Protein AF-A0A925WNQ6-F1 (afdb_monomer)

Radius of gyration: 20.93 Å; Cα contacts (8 Å, |Δi|>4): 30; chains: 1; bounding box: 55×25×46 Å

Mean predicted aligned error: 7.71 Å

Structure (mmCIF, N/CA/C/O backbone):
data_AF-A0A925WNQ6-F1
#
_entry.id   AF-A0A925WNQ6-F1
#
loop_
_atom_site.group_PDB
_atom_site.id
_atom_site.type_symbol
_atom_site.label_atom_id
_atom_site.label_alt_id
_atom_site.label_comp_id
_atom_site.label_asym_id
_atom_site.label_entity_id
_atom_site.label_seq_id
_atom_site.pdbx_PDB_ins_code
_atom_site.Cartn_x
_atom_site.Cartn_y
_atom_site.Cartn_z
_atom_site.occupancy
_atom_site.B_iso_or_equiv
_atom_site.auth_seq_id
_atom_site.auth_comp_id
_atom_site.auth_asym_id
_atom_site.auth_atom_id
_atom_site.pdbx_PDB_model_num
ATOM 1 N N . MET A 1 1 ? -32.657 0.2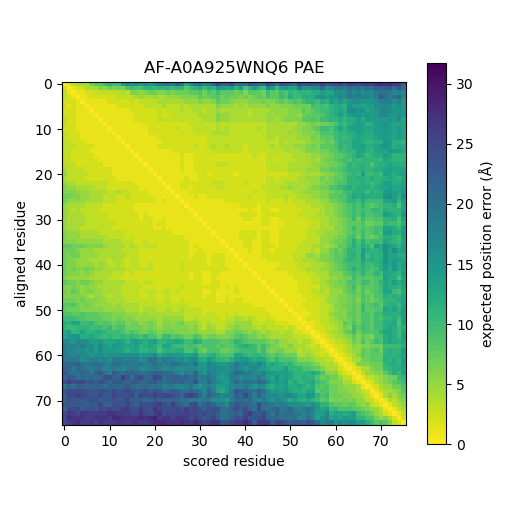62 3.875 1.00 74.88 1 MET A N 1
ATOM 2 C CA . MET A 1 1 ? -31.917 1.232 4.724 1.00 74.88 1 MET A CA 1
ATOM 3 C C . MET A 1 1 ? -30.990 0.574 5.745 1.00 74.88 1 MET A C 1
ATOM 5 O O . MET A 1 1 ? -29.792 0.764 5.617 1.00 74.88 1 MET A O 1
ATOM 9 N N . LYS A 1 2 ? -31.473 -0.239 6.700 1.00 87.62 2 LYS A N 1
ATOM 10 C CA . LYS A 1 2 ? -30.626 -0.827 7.769 1.00 87.62 2 LYS A CA 1
ATOM 11 C C . LYS A 1 2 ? -29.382 -1.595 7.272 1.00 87.62 2 LYS A C 1
ATOM 13 O O . LYS A 1 2 ? -28.315 -1.441 7.845 1.00 87.62 2 LYS A O 1
ATOM 18 N N . ARG A 1 3 ? -29.495 -2.358 6.173 1.00 91.75 3 ARG A N 1
ATOM 19 C CA . ARG A 1 3 ? -28.362 -3.090 5.563 1.00 91.75 3 ARG A CA 1
ATOM 20 C C . ARG A 1 3 ? -27.249 -2.167 5.054 1.00 91.75 3 ARG A C 1
ATOM 22 O O . ARG A 1 3 ? -26.082 -2.464 5.256 1.00 91.75 3 ARG A O 1
ATOM 29 N N . TYR A 1 4 ? -27.608 -1.038 4.446 1.00 95.44 4 TYR A N 1
ATOM 30 C CA . TYR A 1 4 ? -26.635 -0.056 3.960 1.00 95.44 4 TYR A CA 1
ATOM 31 C C . TYR A 1 4 ? -25.948 0.678 5.111 1.00 95.44 4 TYR A C 1
ATOM 33 O O . TYR A 1 4 ? -24.751 0.914 5.042 1.00 95.44 4 TYR A O 1
ATOM 41 N N . LEU A 1 5 ? -26.678 0.972 6.191 1.00 96.88 5 LEU A N 1
ATOM 42 C CA . LEU A 1 5 ? -26.089 1.546 7.404 1.00 96.88 5 LEU A CA 1
ATOM 43 C C . LEU A 1 5 ? -25.116 0.572 8.080 1.00 96.88 5 LEU A C 1
ATOM 45 O O . LEU A 1 5 ? -24.046 0.985 8.508 1.00 96.88 5 LEU A O 1
ATOM 49 N N . ALA A 1 6 ? -25.456 -0.719 8.129 1.00 96.44 6 ALA A N 1
ATOM 50 C CA . ALA A 1 6 ? -24.551 -1.745 8.642 1.00 96.44 6 ALA A CA 1
ATOM 51 C C . ALA A 1 6 ? -23.287 -1.869 7.777 1.00 96.44 6 ALA A C 1
ATOM 53 O O . ALA A 1 6 ? -22.182 -1.872 8.309 1.00 96.44 6 ALA A O 1
ATOM 54 N N . LEU A 1 7 ? -23.440 -1.902 6.449 1.00 97.69 7 LEU A N 1
ATOM 55 C CA . LEU A 1 7 ? -22.316 -1.935 5.512 1.00 97.69 7 LEU A CA 1
ATOM 56 C C . LEU A 1 7 ? -21.419 -0.699 5.661 1.00 97.69 7 LEU A C 1
ATOM 58 O O . LEU A 1 7 ? -20.202 -0.833 5.740 1.00 97.69 7 LEU A O 1
ATOM 62 N N . LEU A 1 8 ? -22.018 0.488 5.768 1.00 97.81 8 LEU A N 1
ATOM 63 C CA . LEU A 1 8 ? -21.286 1.726 6.017 1.00 97.81 8 LEU A CA 1
ATOM 64 C C . LEU A 1 8 ? -20.513 1.657 7.340 1.00 97.81 8 LEU A C 1
ATOM 66 O O . LEU A 1 8 ? -19.336 1.998 7.372 1.00 97.81 8 LEU A O 1
ATOM 70 N N . GLY A 1 9 ? -21.144 1.162 8.407 1.00 98.12 9 GLY A N 1
ATOM 71 C CA . GLY A 1 9 ? -20.489 0.968 9.701 1.00 98.12 9 GLY A CA 1
ATOM 72 C C . GLY A 1 9 ? -19.275 0.039 9.618 1.00 98.12 9 GLY A C 1
ATOM 73 O O . GLY A 1 9 ? -18.223 0.366 10.159 1.00 98.12 9 GLY A O 1
ATOM 74 N N . VAL A 1 10 ? -19.385 -1.075 8.888 1.00 98.19 10 VAL A N 1
ATOM 75 C CA . VAL A 1 10 ? -18.265 -2.008 8.671 1.00 98.19 10 VAL A CA 1
ATOM 76 C C . VAL A 1 10 ? -17.135 -1.349 7.880 1.00 98.19 10 VAL A C 1
ATOM 78 O O . VAL A 1 10 ? -15.978 -1.474 8.271 1.00 98.19 10 VAL A O 1
ATOM 81 N N . ILE A 1 11 ? -17.450 -0.617 6.808 1.00 98.19 11 ILE A N 1
ATOM 82 C CA . ILE A 1 11 ? -16.442 0.090 6.002 1.00 98.19 11 ILE A CA 1
ATOM 83 C C . ILE A 1 11 ? -15.690 1.115 6.855 1.00 98.19 11 ILE A C 1
ATOM 85 O O . ILE A 1 11 ? -14.464 1.168 6.807 1.00 98.19 11 ILE A O 1
ATOM 89 N N . LEU A 1 12 ? -16.410 1.899 7.661 1.00 98.38 12 LEU A N 1
ATOM 90 C CA . LEU A 1 12 ? -15.802 2.893 8.545 1.00 98.38 12 LEU A CA 1
ATOM 91 C C . LEU A 1 12 ? -14.919 2.239 9.610 1.00 98.38 12 LEU A C 1
ATOM 93 O O . LEU A 1 12 ? -13.813 2.715 9.856 1.00 98.38 12 LEU A O 1
ATOM 97 N N . LEU A 1 13 ? -15.375 1.133 10.204 1.00 98.38 13 LEU A N 1
ATOM 98 C CA . LEU A 1 13 ? -14.597 0.388 11.190 1.00 98.38 13 LEU A CA 1
ATOM 99 C C . LEU A 1 13 ? -13.298 -0.157 10.582 1.00 98.38 13 LEU A C 1
ATOM 101 O O . LEU A 1 13 ? -12.225 0.051 11.142 1.00 98.38 13 LEU A O 1
ATOM 105 N N . LEU A 1 14 ? -13.380 -0.815 9.422 1.00 98.31 14 LEU A N 1
ATOM 106 C CA . LEU A 1 14 ? -12.206 -1.349 8.728 1.00 98.31 14 LEU A CA 1
ATOM 107 C C . LEU A 1 14 ? -11.254 -0.235 8.281 1.00 98.31 14 LEU A C 1
ATOM 109 O O . LEU A 1 14 ? -10.043 -0.379 8.426 1.00 98.31 14 LEU A O 1
ATOM 113 N N . GLY A 1 15 ? -11.787 0.889 7.796 1.00 97.75 15 GLY A N 1
ATOM 114 C CA . GLY A 1 15 ? -10.991 2.059 7.433 1.00 97.75 15 GLY A CA 1
ATOM 115 C C . GLY A 1 15 ? -10.243 2.655 8.626 1.00 97.75 15 GLY A C 1
ATOM 116 O O . GLY A 1 15 ? -9.064 2.976 8.505 1.00 97.75 15 GLY A O 1
ATOM 117 N N . ALA A 1 16 ? -10.889 2.745 9.792 1.00 98.12 16 ALA A N 1
ATOM 118 C CA . ALA A 1 16 ? -10.252 3.226 11.017 1.00 98.12 16 ALA A CA 1
ATOM 119 C C . ALA A 1 16 ? -9.147 2.276 11.508 1.00 98.12 16 ALA A C 1
ATOM 121 O O . ALA A 1 16 ? -8.063 2.734 11.867 1.00 98.12 16 ALA A O 1
ATOM 122 N N . LEU A 1 17 ? -9.393 0.962 11.479 1.00 98.44 17 LEU A N 1
ATOM 123 C CA . LEU A 1 17 ? -8.390 -0.045 11.841 1.00 98.44 17 LEU A CA 1
ATOM 124 C C . LEU A 1 17 ? -7.191 -0.020 10.889 1.00 98.44 17 LEU A C 1
ATOM 126 O O . LEU A 1 17 ? -6.052 -0.075 11.344 1.00 98.44 17 LEU A O 1
ATOM 130 N N . LEU A 1 18 ? -7.437 0.114 9.584 1.00 97.19 18 LEU A N 1
ATOM 131 C CA . LEU A 1 18 ? -6.376 0.240 8.590 1.00 97.19 18 LEU A CA 1
ATOM 132 C C . LEU A 1 18 ? -5.570 1.528 8.791 1.00 97.19 18 LEU A C 1
ATOM 134 O O . LEU A 1 18 ? -4.346 1.489 8.754 1.00 97.19 18 LEU A O 1
ATOM 138 N N . ALA A 1 19 ? -6.231 2.661 9.036 1.00 96.31 19 ALA A N 1
ATOM 139 C CA . ALA A 1 19 ? -5.540 3.915 9.325 1.00 96.31 19 ALA A CA 1
ATOM 140 C C . ALA A 1 19 ? -4.648 3.783 10.568 1.00 96.31 19 ALA A C 1
ATOM 142 O O . ALA A 1 19 ? -3.490 4.197 10.539 1.00 96.31 19 ALA A O 1
ATOM 143 N N . PHE A 1 20 ? -5.157 3.149 11.628 1.00 98.06 20 PHE A N 1
ATOM 144 C CA . PHE A 1 20 ? -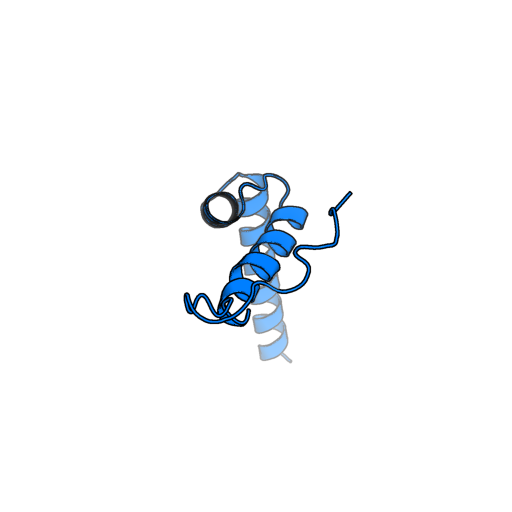4.372 2.865 12.824 1.00 98.06 20 PHE A CA 1
ATOM 145 C C . PHE A 1 20 ? -3.153 1.984 12.513 1.00 98.06 20 PHE A C 1
ATOM 147 O O . PHE A 1 20 ? -2.040 2.379 12.855 1.00 98.06 20 PHE A O 1
ATOM 154 N N . ASP A 1 21 ? -3.329 0.866 11.798 1.00 98.38 21 ASP A N 1
ATOM 155 C CA . ASP A 1 21 ? -2.228 -0.015 11.371 1.00 98.38 21 ASP A CA 1
ATOM 156 C C . ASP A 1 21 ? -1.148 0.758 10.596 1.00 98.38 21 ASP A C 1
ATOM 158 O O . ASP A 1 21 ? 0.030 0.700 10.950 1.00 98.38 21 ASP A O 1
ATOM 162 N N . LEU A 1 22 ? -1.550 1.574 9.616 1.00 96.06 22 LEU A N 1
ATOM 163 C CA . LEU A 1 22 ? -0.626 2.370 8.804 1.00 96.06 22 LEU A CA 1
ATOM 164 C C . LEU A 1 22 ? 0.139 3.416 9.627 1.00 96.06 22 LEU A C 1
ATOM 166 O O . LEU A 1 22 ? 1.325 3.631 9.382 1.00 96.06 22 LEU A O 1
ATOM 170 N N . THR A 1 23 ? -0.502 4.051 10.614 1.00 95.06 23 THR A N 1
ATOM 171 C CA . THR A 1 23 ? 0.178 5.015 11.504 1.00 95.06 23 THR A CA 1
ATOM 172 C C . THR A 1 23 ? 1.092 4.347 12.529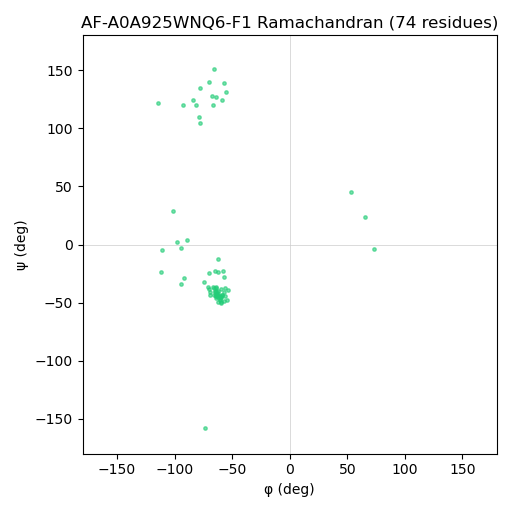 1.00 95.06 23 THR A C 1
ATOM 174 O O . THR A 1 23 ? 2.125 4.909 12.886 1.00 95.06 23 THR A O 1
ATOM 177 N N . ALA A 1 24 ? 0.739 3.143 12.981 1.00 96.88 24 ALA A N 1
ATOM 178 C CA . ALA A 1 24 ? 1.477 2.390 13.989 1.00 96.88 24 ALA A CA 1
ATOM 179 C C . ALA A 1 24 ? 2.565 1.478 13.396 1.00 96.88 24 ALA A C 1
ATOM 181 O O . ALA A 1 24 ? 3.196 0.733 14.144 1.00 96.88 24 ALA A O 1
ATOM 182 N N . ARG A 1 25 ? 2.790 1.523 12.072 1.00 97.06 25 ARG A N 1
ATOM 183 C CA . ARG A 1 25 ? 3.683 0.601 11.346 1.00 97.06 25 ARG A CA 1
ATOM 184 C C . ARG A 1 25 ? 3.337 -0.871 11.614 1.00 97.06 25 ARG A C 1
ATOM 186 O O . ARG A 1 25 ? 4.209 -1.690 11.896 1.00 97.06 25 ARG A O 1
ATOM 193 N N . GLY A 1 26 ? 2.043 -1.175 11.561 1.00 97.50 26 GLY A N 1
ATOM 194 C CA . GLY A 1 26 ? 1.485 -2.498 11.797 1.00 97.50 26 GLY A CA 1
ATOM 195 C C . GLY A 1 26 ? 1.738 -3.488 10.658 1.00 97.50 26 GLY A C 1
ATOM 196 O O . GLY A 1 26 ? 2.672 -3.355 9.863 1.00 97.50 26 GLY A O 1
ATOM 197 N N . ALA A 1 27 ? 0.906 -4.524 10.593 1.00 97.94 27 ALA A N 1
ATOM 198 C CA . ALA A 1 27 ? 1.123 -5.656 9.699 1.00 97.94 27 ALA A CA 1
ATOM 199 C C . ALA A 1 27 ? 0.944 -5.275 8.224 1.00 97.94 27 ALA A C 1
ATOM 201 O O . ALA A 1 27 ? 1.739 -5.700 7.383 1.00 97.94 27 ALA A O 1
ATOM 202 N N . VAL A 1 28 ? -0.069 -4.462 7.904 1.00 97.62 28 VAL A N 1
ATOM 203 C CA . VAL A 1 28 ? -0.311 -4.018 6.523 1.00 97.62 28 VAL A CA 1
ATOM 204 C C . VAL A 1 28 ? 0.793 -3.062 6.090 1.00 97.62 28 VAL A C 1
ATOM 206 O O . VAL A 1 28 ? 1.336 -3.219 4.995 1.00 97.62 28 VAL A O 1
ATOM 209 N N . TRP A 1 29 ? 1.180 -2.133 6.970 1.00 98.25 29 TRP A N 1
ATOM 210 C CA . TRP A 1 29 ? 2.301 -1.228 6.709 1.00 98.25 29 TRP A CA 1
ATOM 211 C C . TRP A 1 29 ? 3.600 -1.990 6.428 1.00 98.25 29 TRP A C 1
ATOM 213 O O . TRP A 1 29 ? 4.265 -1.722 5.428 1.00 98.25 29 TRP A O 1
ATOM 223 N N . TYR A 1 30 ? 3.947 -2.965 7.277 1.00 98.06 30 TYR A N 1
ATOM 224 C CA . TYR A 1 30 ? 5.176 -3.746 7.124 1.00 98.06 30 TYR A CA 1
ATOM 225 C C . TYR A 1 30 ? 5.152 -4.595 5.854 1.00 98.06 30 TYR A C 1
ATOM 227 O O . TYR A 1 30 ? 6.154 -4.680 5.144 1.00 98.06 30 TYR A O 1
ATOM 235 N N . PHE A 1 31 ? 3.999 -5.188 5.532 1.00 97.69 31 PHE A N 1
ATOM 236 C CA . PHE A 1 31 ? 3.836 -5.925 4.288 1.00 97.69 31 PHE A CA 1
ATOM 237 C C . PHE A 1 31 ? 4.075 -5.019 3.075 1.00 97.69 31 PHE A C 1
ATOM 239 O O . PHE A 1 31 ? 4.909 -5.360 2.240 1.00 97.69 31 PHE A O 1
ATOM 246 N N . PHE A 1 32 ? 3.435 -3.849 2.997 1.00 97.50 32 PHE A N 1
ATOM 247 C CA . PHE A 1 32 ? 3.641 -2.932 1.868 1.00 97.50 32 PHE A CA 1
ATOM 248 C C . PHE A 1 32 ? 5.087 -2.452 1.780 1.00 97.50 32 PHE A C 1
ATOM 250 O O . PHE A 1 32 ? 5.682 -2.525 0.707 1.00 97.50 32 PHE A O 1
ATOM 257 N N . TRP A 1 33 ? 5.686 -2.066 2.906 1.00 97.62 33 TRP A N 1
ATOM 258 C CA . TRP A 1 33 ? 7.101 -1.706 2.967 1.00 97.62 33 TRP A CA 1
ATOM 259 C C . TRP A 1 33 ? 8.012 -2.841 2.474 1.00 97.62 33 TRP A C 1
ATOM 261 O O . TRP A 1 33 ? 8.936 -2.589 1.708 1.00 97.62 33 TRP A O 1
ATOM 271 N N . SER A 1 34 ? 7.731 -4.100 2.824 1.00 97.62 34 SER A N 1
ATOM 272 C CA . SER A 1 34 ? 8.546 -5.240 2.374 1.00 97.62 34 SER A CA 1
ATOM 273 C C . SER A 1 34 ? 8.514 -5.464 0.857 1.00 97.62 34 SER A C 1
ATOM 275 O O . SER A 1 34 ? 9.428 -6.083 0.317 1.00 97.62 34 SER A O 1
ATOM 277 N N . GLN A 1 35 ? 7.470 -4.982 0.172 1.00 96.38 35 GLN A N 1
ATOM 278 C CA . GLN A 1 35 ? 7.330 -5.098 -1.282 1.00 96.38 35 GLN A CA 1
ATOM 279 C C . GLN A 1 35 ? 7.858 -3.866 -2.024 1.00 96.38 35 GLN A C 1
ATOM 281 O O . GLN A 1 35 ? 8.367 -4.000 -3.136 1.00 96.38 35 GLN A O 1
ATOM 286 N N . THR A 1 36 ? 7.714 -2.673 -1.439 1.00 96.12 36 THR A N 1
ATOM 287 C CA . THR A 1 36 ? 7.972 -1.399 -2.132 1.00 96.12 36 THR A CA 1
ATOM 288 C C . THR A 1 36 ? 9.183 -0.635 -1.603 1.00 96.12 36 THR A C 1
ATOM 290 O O . THR A 1 36 ? 9.729 0.194 -2.319 1.00 96.12 36 THR A O 1
ATOM 293 N N . GLY A 1 37 ? 9.597 -0.873 -0.356 1.00 96.69 37 GLY A N 1
ATOM 294 C CA . GLY A 1 37 ? 10.600 -0.081 0.364 1.00 96.69 37 GLY A CA 1
AT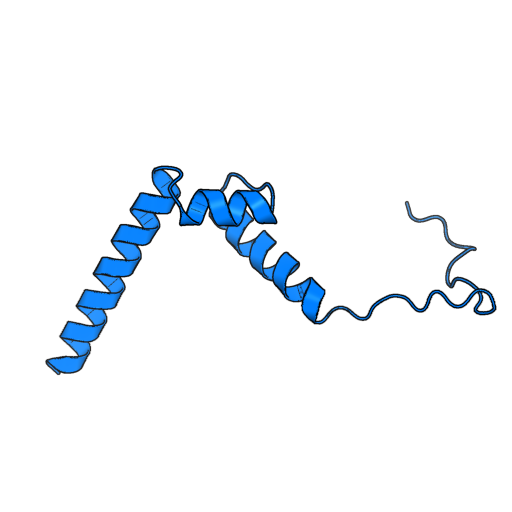OM 295 C C . GLY A 1 37 ? 10.110 1.295 0.836 1.00 96.69 37 GLY A C 1
ATOM 296 O O . GLY A 1 37 ? 10.845 1.999 1.524 1.00 96.69 37 GLY A O 1
ATOM 297 N N . GLU A 1 38 ? 8.877 1.684 0.506 1.00 97.62 38 GLU A N 1
ATOM 298 C CA . GLU A 1 38 ? 8.330 3.010 0.801 1.00 97.62 38 GLU A CA 1
ATOM 299 C C . GLU A 1 38 ? 7.898 3.127 2.268 1.00 97.62 38 GLU A C 1
ATOM 301 O O . GLU A 1 38 ? 7.208 2.252 2.795 1.00 97.62 38 GLU A O 1
ATOM 306 N N . GLU A 1 39 ? 8.248 4.230 2.937 1.00 96.50 39 GLU A N 1
ATOM 307 C CA . GLU A 1 39 ? 7.823 4.483 4.326 1.00 96.50 39 GLU A CA 1
ATOM 308 C C . GLU A 1 39 ? 6.514 5.277 4.424 1.00 96.50 39 GLU A C 1
ATOM 310 O O . GLU A 1 39 ? 5.758 5.140 5.391 1.00 96.50 39 GLU A O 1
ATOM 315 N N . VAL A 1 40 ? 6.241 6.121 3.426 1.00 96.62 40 VAL A N 1
ATOM 316 C CA . VAL A 1 40 ? 5.059 6.985 3.397 1.00 96.62 40 VAL A CA 1
ATOM 317 C C . VAL A 1 40 ? 3.870 6.184 2.852 1.00 96.62 40 VAL A C 1
ATOM 319 O O . VAL A 1 40 ? 3.950 5.713 1.717 1.00 96.62 40 VAL A O 1
ATOM 322 N N . PRO A 1 41 ? 2.732 6.074 3.569 1.00 94.62 41 PRO A N 1
ATOM 323 C CA . PRO A 1 41 ? 1.611 5.230 3.137 1.00 94.62 41 PRO A CA 1
ATOM 324 C C . PRO A 1 41 ? 1.076 5.552 1.736 1.00 94.62 41 PRO A C 1
ATOM 326 O O . PRO A 1 41 ? 0.744 4.654 0.967 1.00 94.62 41 PRO A O 1
ATOM 329 N N . LEU A 1 42 ? 1.031 6.834 1.359 1.00 95.31 42 LEU A N 1
ATOM 330 C CA . LEU A 1 42 ? 0.596 7.224 0.016 1.00 95.31 42 LEU A CA 1
ATOM 331 C C . LEU A 1 42 ? 1.573 6.743 -1.073 1.00 95.31 42 LEU A C 1
ATOM 333 O O . LEU A 1 42 ? 1.139 6.317 -2.142 1.00 95.31 42 LEU A O 1
ATOM 337 N N . ALA A 1 43 ? 2.879 6.771 -0.797 1.00 96.25 43 ALA A N 1
ATOM 338 C CA . ALA A 1 43 ? 3.897 6.247 -1.704 1.00 96.25 43 ALA A CA 1
ATOM 339 C C . ALA A 1 43 ? 3.845 4.713 -1.774 1.00 96.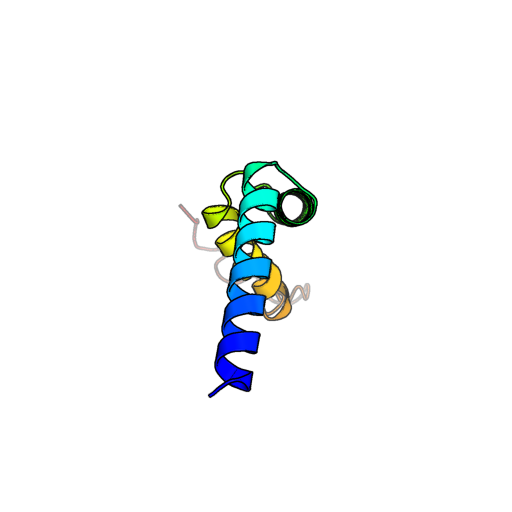25 43 ALA A C 1
ATOM 341 O O . ALA A 1 43 ? 3.913 4.156 -2.866 1.00 96.25 43 ALA A O 1
ATOM 342 N N . GLN A 1 44 ? 3.596 4.034 -0.647 1.00 96.62 44 GLN A N 1
ATOM 343 C CA . GLN A 1 44 ? 3.367 2.586 -0.612 1.00 96.62 44 GLN A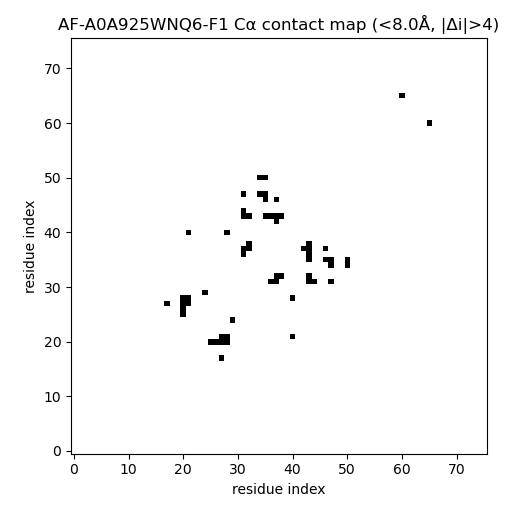 CA 1
ATOM 344 C C . GLN A 1 44 ? 2.220 2.158 -1.533 1.00 96.62 44 GLN A C 1
ATOM 346 O O . GLN A 1 44 ? 2.377 1.199 -2.283 1.00 96.62 44 GLN A O 1
ATOM 351 N N . VAL A 1 45 ? 1.089 2.879 -1.532 1.00 95.44 45 VAL A N 1
ATOM 352 C CA . VAL A 1 45 ? -0.040 2.580 -2.434 1.00 95.44 45 VAL A CA 1
ATOM 353 C C . VAL A 1 45 ? 0.389 2.662 -3.900 1.00 95.44 45 VAL A C 1
ATOM 355 O O . VAL A 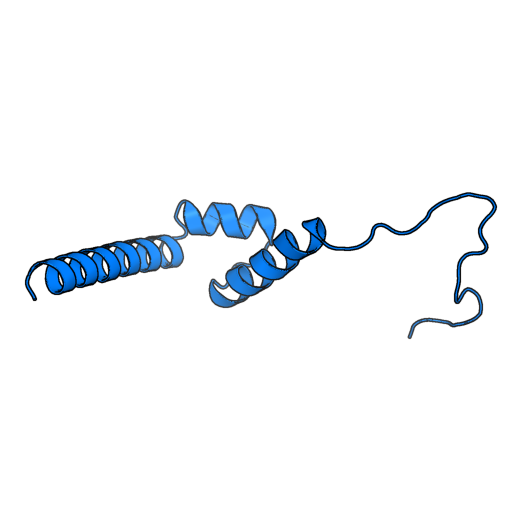1 45 ? 0.090 1.751 -4.672 1.00 95.44 45 VAL A O 1
ATOM 358 N N . ARG A 1 46 ? 1.129 3.710 -4.286 1.00 96.19 46 ARG A N 1
ATOM 359 C CA . ARG A 1 46 ? 1.671 3.838 -5.648 1.00 96.19 46 ARG A CA 1
ATOM 360 C C . ARG A 1 46 ? 2.618 2.682 -5.980 1.00 96.19 46 ARG A C 1
ATOM 362 O O . ARG A 1 46 ? 2.457 2.046 -7.019 1.00 96.19 46 ARG A O 1
ATOM 369 N N . GLY A 1 47 ? 3.549 2.376 -5.079 1.00 95.56 47 GLY A N 1
ATOM 370 C CA . GLY A 1 47 ? 4.50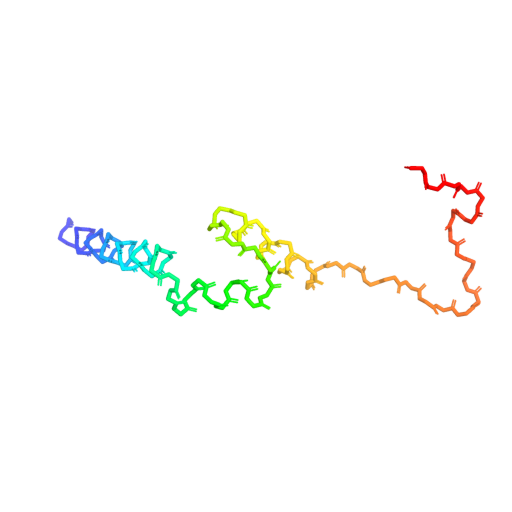1 1.280 -5.241 1.00 95.56 47 GLY A CA 1
ATOM 371 C C . GLY A 1 47 ? 3.812 -0.077 -5.387 1.00 95.56 47 GLY A C 1
ATOM 372 O O . GLY A 1 47 ? 4.214 -0.873 -6.225 1.00 95.56 47 GLY A O 1
ATOM 373 N N . MET A 1 48 ? 2.722 -0.329 -4.658 1.00 96.06 48 MET A N 1
ATOM 374 C CA . MET A 1 48 ? 1.945 -1.565 -4.801 1.00 96.06 48 MET A CA 1
ATOM 375 C C . MET A 1 48 ? 1.250 -1.658 -6.165 1.00 96.06 48 MET A C 1
ATOM 377 O O . MET A 1 48 ? 1.195 -2.742 -6.741 1.00 96.06 48 MET A O 1
ATOM 381 N N . VAL A 1 49 ? 0.758 -0.543 -6.719 1.00 95.62 49 VAL A N 1
ATOM 382 C CA . VAL A 1 49 ? 0.210 -0.516 -8.088 1.00 95.62 49 VAL A CA 1
ATOM 383 C C . VAL A 1 49 ? 1.298 -0.842 -9.114 1.00 95.62 49 VAL A C 1
ATOM 385 O O . VAL A 1 49 ? 1.065 -1.645 -10.018 1.00 95.62 49 VAL A O 1
ATOM 388 N N . GLU A 1 50 ? 2.494 -0.272 -8.959 1.00 93.31 50 GLU A N 1
ATOM 389 C CA . GLU A 1 50 ? 3.647 -0.571 -9.819 1.00 93.31 50 GLU A CA 1
ATOM 390 C C . GLU A 1 50 ? 4.090 -2.038 -9.686 1.00 93.31 50 GLU A C 1
ATOM 392 O O . GLU A 1 50 ? 4.304 -2.715 -10.694 1.00 93.31 50 GLU A O 1
ATOM 397 N N . TRP A 1 51 ? 4.148 -2.550 -8.454 1.00 92.88 51 TRP A N 1
ATOM 398 C CA . TRP A 1 51 ? 4.490 -3.936 -8.142 1.00 92.88 51 TRP A CA 1
ATOM 399 C C . TRP A 1 51 ? 3.507 -4.921 -8.785 1.00 92.88 51 TRP A C 1
ATOM 401 O O . TRP A 1 51 ? 3.939 -5.850 -9.466 1.00 92.88 51 TRP A O 1
ATOM 411 N N . VAL A 1 52 ? 2.193 -4.682 -8.668 1.00 93.88 52 VAL A N 1
ATOM 412 C CA . VAL A 1 52 ? 1.163 -5.484 -9.359 1.00 93.88 52 VAL A CA 1
ATOM 413 C C . VAL A 1 52 ? 1.290 -5.342 -10.878 1.00 93.88 52 VAL A C 1
ATOM 415 O O . VAL A 1 52 ? 1.113 -6.317 -11.607 1.00 93.88 52 VAL A O 1
ATOM 418 N N . GLY A 1 53 ? 1.647 -4.154 -11.370 1.00 90.38 53 GLY A N 1
ATOM 419 C CA . GLY A 1 53 ? 1.880 -3.895 -12.790 1.00 90.38 53 GLY A CA 1
ATOM 420 C C . GLY A 1 53 ? 2.951 -4.797 -13.411 1.00 90.38 53 GLY A C 1
ATOM 421 O O . GLY A 1 53 ? 2.857 -5.126 -14.594 1.00 90.38 53 GLY A O 1
ATOM 422 N N . ASN A 1 54 ? 3.921 -5.280 -12.629 1.00 88.12 54 ASN A N 1
ATOM 423 C CA . ASN A 1 54 ? 4.917 -6.238 -13.115 1.00 88.12 54 ASN A CA 1
ATOM 424 C C . ASN A 1 54 ? 4.301 -7.568 -13.579 1.00 88.12 54 ASN A C 1
ATOM 426 O O . ASN A 1 54 ? 4.885 -8.227 -14.434 1.00 88.12 54 ASN A O 1
ATOM 430 N N . LEU A 1 55 ? 3.113 -7.938 -13.086 1.00 88.69 55 LEU A N 1
ATOM 431 C CA . LEU A 1 55 ? 2.405 -9.154 -13.510 1.00 88.69 55 LEU A CA 1
ATOM 432 C C . LEU A 1 55 ? 1.872 -9.066 -14.944 1.00 88.69 55 LEU A C 1
ATOM 434 O O . LEU A 1 55 ? 1.662 -10.093 -15.585 1.00 88.69 55 LEU A O 1
ATOM 438 N N . ILE A 1 56 ? 1.642 -7.849 -15.439 1.00 91.12 56 ILE A N 1
ATOM 439 C CA . ILE A 1 56 ? 1.109 -7.595 -16.785 1.00 91.12 56 ILE A CA 1
ATOM 440 C C . ILE A 1 56 ? 2.145 -6.961 -17.719 1.00 91.12 56 ILE A C 1
ATOM 442 O O . ILE A 1 56 ? 1.867 -6.773 -18.904 1.00 91.12 56 ILE A O 1
ATOM 446 N N . ARG A 1 57 ? 3.341 -6.623 -17.214 1.00 87.44 57 ARG A N 1
ATOM 447 C CA . ARG A 1 57 ? 4.442 -6.143 -18.052 1.00 87.44 57 ARG A CA 1
ATOM 448 C C . ARG A 1 57 ? 4.927 -7.270 -18.958 1.00 87.44 57 ARG A C 1
ATOM 450 O O . ARG A 1 57 ? 5.291 -8.349 -18.495 1.00 87.44 57 ARG A O 1
ATOM 457 N N . LEU A 1 58 ? 4.982 -6.977 -20.256 1.00 86.50 58 LEU A N 1
ATOM 458 C CA . LEU A 1 58 ? 5.644 -7.830 -21.237 1.00 86.50 58 LEU A CA 1
ATOM 459 C C . LEU A 1 58 ? 7.114 -7.990 -20.843 1.00 86.50 58 LEU A C 1
ATOM 461 O O . LEU A 1 58 ? 7.832 -7.004 -20.675 1.00 86.50 58 LEU A O 1
ATOM 465 N N . GLN A 1 59 ? 7.544 -9.239 -20.690 1.00 83.88 59 GLN A N 1
ATOM 466 C CA . GLN A 1 59 ? 8.948 -9.547 -20.458 1.00 83.88 59 GLN A CA 1
ATOM 467 C C . GLN A 1 59 ? 9.749 -9.264 -21.738 1.00 83.88 59 GLN A C 1
ATOM 469 O O . GLN A 1 59 ? 9.267 -9.577 -22.834 1.00 83.88 59 GLN A O 1
ATOM 474 N N . PRO A 1 60 ? 10.958 -8.686 -21.635 1.00 78.50 60 PRO A N 1
ATOM 475 C CA . PRO A 1 60 ? 11.829 -8.502 -22.787 1.00 78.50 60 PRO A CA 1
ATOM 476 C C . PRO A 1 60 ? 12.123 -9.839 -23.475 1.00 78.50 60 PRO A C 1
ATOM 478 O O . PRO A 1 60 ? 12.383 -10.844 -22.811 1.00 78.50 60 PRO A O 1
ATOM 481 N N . ARG A 1 61 ? 12.126 -9.855 -24.811 1.00 80.50 61 ARG A N 1
ATOM 482 C CA . ARG A 1 61 ? 12.558 -11.030 -25.577 1.00 80.50 61 ARG A CA 1
ATOM 483 C C . ARG A 1 61 ? 14.087 -11.059 -25.599 1.00 80.50 61 ARG A C 1
ATOM 485 O O . ARG A 1 61 ? 14.707 -10.224 -26.242 1.00 80.50 61 ARG A O 1
ATOM 492 N N . ASN A 1 62 ? 14.679 -12.010 -24.885 1.00 78.50 62 ASN A N 1
ATOM 493 C CA . ASN A 1 62 ? 16.124 -12.134 -24.655 1.00 78.50 62 ASN A CA 1
ATOM 494 C C . ASN A 1 62 ? 16.798 -13.203 -25.537 1.00 78.50 62 ASN A C 1
ATOM 496 O O . ASN A 1 62 ? 17.787 -13.814 -25.137 1.00 78.50 62 ASN A O 1
ATOM 500 N N . ASP A 1 63 ? 16.247 -13.454 -26.724 1.00 83.00 63 ASP A N 1
ATOM 501 C CA . ASP A 1 63 ? 16.805 -14.402 -27.691 1.00 83.00 63 ASP A CA 1
ATOM 502 C C . ASP A 1 63 ? 18.186 -13.907 -28.171 1.00 83.00 63 ASP A C 1
ATOM 504 O O . ASP A 1 63 ? 18.277 -12.764 -28.629 1.00 83.00 63 ASP A O 1
ATOM 508 N N . PRO A 1 64 ? 19.254 -14.727 -28.099 1.00 77.94 64 PRO A N 1
ATOM 509 C CA . PRO A 1 64 ? 20.611 -14.312 -28.467 1.00 77.94 64 PRO A CA 1
ATOM 510 C C . PRO A 1 64 ? 20.753 -13.815 -29.908 1.00 77.94 64 PRO A C 1
ATOM 512 O O . PRO A 1 64 ? 21.709 -13.108 -30.221 1.00 77.94 64 PRO A O 1
ATOM 515 N N . LEU A 1 65 ? 19.841 -14.225 -30.795 1.00 83.25 65 LEU A N 1
ATOM 516 C CA . LEU A 1 65 ? 19.879 -13.889 -32.217 1.00 83.25 65 LEU A CA 1
ATOM 517 C C . LEU A 1 65 ? 19.037 -12.658 -32.567 1.00 83.25 65 LEU A C 1
ATOM 519 O O . LEU A 1 65 ? 19.023 -12.248 -33.728 1.00 83.25 65 LEU A O 1
ATOM 523 N N . ILE A 1 66 ? 18.335 -12.067 -31.596 1.00 75.38 66 ILE A N 1
ATOM 524 C CA . ILE A 1 66 ? 17.560 -10.848 -31.815 1.00 75.38 66 ILE A CA 1
ATOM 525 C C . ILE A 1 66 ? 18.440 -9.649 -31.474 1.00 75.38 66 ILE A C 1
ATOM 527 O O . ILE A 1 66 ? 18.892 -9.533 -30.333 1.00 75.38 66 ILE A O 1
ATOM 531 N N . PRO A 1 67 ? 18.690 -8.747 -32.440 1.00 76.06 67 PRO A N 1
ATOM 532 C CA . PRO A 1 67 ? 19.398 -7.507 -32.168 1.00 76.06 67 PRO A CA 1
ATOM 533 C C . PRO A 1 67 ? 18.697 -6.733 -31.049 1.00 76.06 67 PRO A C 1
ATOM 535 O O . PRO A 1 67 ? 17.480 -6.554 -31.081 1.00 76.06 67 PRO A O 1
ATOM 538 N N . VAL A 1 68 ? 19.462 -6.279 -30.056 1.00 75.38 68 VAL A N 1
ATOM 539 C CA . VAL A 1 68 ? 18.946 -5.381 -29.019 1.00 75.38 68 VAL A CA 1
ATOM 540 C C . VAL A 1 68 ? 18.596 -4.055 -29.692 1.00 75.38 68 VAL A C 1
ATOM 542 O O . VAL A 1 68 ? 19.460 -3.423 -30.297 1.00 75.38 68 VAL A O 1
ATOM 545 N N . ASP A 1 69 ? 17.332 -3.646 -29.619 1.00 74.69 69 ASP A N 1
ATOM 546 C CA . ASP A 1 69 ? 16.900 -2.356 -30.160 1.00 74.69 69 ASP A CA 1
ATOM 547 C C . ASP A 1 69 ? 17.540 -1.186 -29.390 1.00 74.69 69 ASP A C 1
ATOM 549 O O . ASP A 1 69 ? 17.817 -1.282 -28.194 1.00 74.69 69 ASP A O 1
ATOM 553 N N . HIS A 1 70 ? 17.738 -0.058 -30.079 1.00 73.12 70 HIS A N 1
ATOM 554 C CA . HIS A 1 70 ? 18.281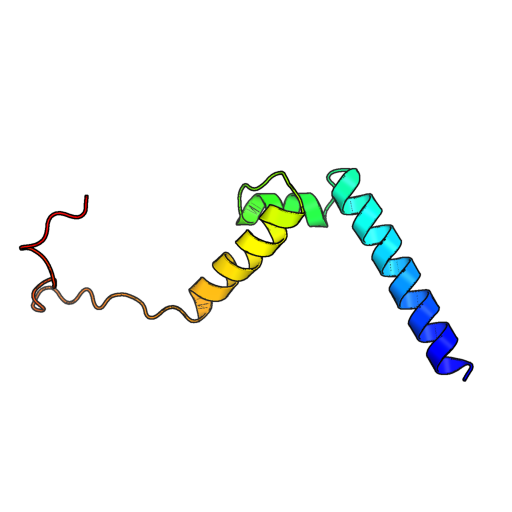 1.197 -29.532 1.00 73.12 70 HIS A CA 1
ATOM 555 C C . HIS A 1 70 ? 19.742 1.159 -29.035 1.00 73.12 70 HIS A C 1
ATOM 557 O O . HIS A 1 70 ? 20.157 2.034 -28.277 1.00 73.12 70 HIS A O 1
ATOM 563 N N . THR A 1 71 ? 20.580 0.232 -29.513 1.00 75.50 71 THR A N 1
ATOM 564 C CA . THR A 1 71 ? 22.029 0.207 -29.190 1.00 75.50 71 THR A CA 1
ATOM 565 C C . THR A 1 71 ? 22.808 1.436 -29.671 1.00 75.50 71 THR A C 1
ATOM 567 O O . THR A 1 71 ? 23.961 1.626 -29.293 1.00 75.50 71 THR A O 1
ATOM 570 N N . ASN A 1 72 ? 22.208 2.261 -30.529 1.00 81.06 72 ASN A N 1
ATOM 571 C CA . ASN A 1 72 ? 22.779 3.497 -31.059 1.00 81.06 72 ASN A CA 1
ATOM 572 C C . ASN A 1 72 ? 22.314 4.761 -30.315 1.00 81.06 72 ASN A C 1
ATOM 574 O O . ASN A 1 72 ? 22.690 5.862 -30.721 1.00 81.06 72 ASN A O 1
ATOM 578 N N . VAL A 1 73 ? 21.504 4.629 -29.260 1.00 77.00 73 VAL A N 1
ATOM 579 C CA . VAL A 1 73 ? 20.988 5.761 -28.483 1.00 77.00 73 VAL A CA 1
ATOM 580 C C . VAL A 1 73 ? 21.571 5.699 -27.075 1.00 77.00 73 VAL A C 1
ATOM 582 O O . VAL A 1 73 ? 21.409 4.710 -26.366 1.00 77.00 73 VAL A O 1
ATOM 585 N N . ASN A 1 74 ? 22.269 6.755 -26.659 1.00 69.75 74 ASN A N 1
ATOM 586 C CA . ASN A 1 74 ? 22.691 6.889 -25.270 1.00 69.75 74 ASN A CA 1
ATOM 587 C C . ASN A 1 74 ? 21.507 7.435 -24.462 1.00 69.75 74 ASN A C 1
ATOM 589 O O . ASN A 1 74 ? 21.001 8.509 -24.786 1.00 69.75 74 ASN A O 1
ATOM 593 N N . HIS A 1 75 ? 21.043 6.696 -23.456 1.00 59.78 75 HIS A N 1
ATOM 594 C CA . HIS A 1 75 ? 19.989 7.168 -22.562 1.00 59.78 75 HIS A CA 1
ATOM 595 C C . HIS A 1 75 ? 20.614 8.146 -21.555 1.00 59.78 75 HIS A C 1
ATOM 597 O O . HIS A 1 75 ? 21.340 7.716 -20.659 1.00 59.78 75 HIS A O 1
ATOM 603 N N . TYR A 1 76 ? 20.376 9.448 -21.751 1.00 57.97 76 TYR A N 1
ATOM 604 C CA . TYR A 1 76 ? 20.753 10.518 -20.815 1.00 57.97 76 TYR A CA 1
ATOM 605 C C . TYR A 1 76 ? 19.718 10.679 -19.700 1.00 57.97 76 TYR A C 1
ATOM 607 O O . TYR A 1 76 ? 18.508 10.561 -20.007 1.00 57.97 76 TYR A O 1
#

Foldseek 3Di:
DVVVVVVVVVVVVVVVVVVVCLVVVHDVNVVLCVQQVDNHVVVSVVSVVVSVVVVVDDDDDPPPPDDDPPPVDDDD

pLDDT: mean 90.69, std 9.72, range [57.97, 98.44]

Sequence (76 aa):
MKRYLALLGVILLLGALLAFDLTARGAVWYFFWSQTGEEVPLAQVRGMVEWVGNLIRLQPRNDPLIPVDHTNVNHY

Secondary structure (DSSP, 8-state):
-HHHHHHHHHHHHHHHHHHHHHHTT-HHHHHHHHHH---SHHHHHHHHHHHHHTTTSPPP---TTSPPTTTT----

Solvent-accessible surface area (backbone atoms only — not comparable to full-atom values): 4691 Å² total; per-residue (Å²): 110,71,68,58,54,51,50,50,51,50,52,53,51,53,51,50,53,49,52,49,29,53,74,68,61,28,72,67,37,47,53,44,25,74,75,51,72,38,86,50,70,73,54,24,54,53,36,49,53,54,58,58,44,58,80,72,51,83,75,80,86,81,54,91,88,57,79,72,81,65,82,89,56,83,90,127